Protein AF-A0A930AZA8-F1 (afdb_monomer_lite)

Sequence (58 aa):
MTKNEYLAALNQALANYSPSFKKDILDAFEAHFQEGINEGRSEEEIMNDLGTIDDVIE

Foldseek 3Di:
DALVVQLVVLLVLCVVPDPVVSVVVSVVLVVLQVVCVVVVHDRVVSDVVVDHSVVVND

Radius of gyration: 11.15 Å; chains: 1; bounding box: 24×19×26 Å

Structure (mmCIF, N/CA/C/O backbone):
data_AF-A0A930AZA8-F1
#
_entry.id   AF-A0A930AZA8-F1
#
loop_
_atom_site.group_PDB
_atom_site.id
_atom_site.type_symbol
_atom_site.label_atom_id
_atom_site.label_alt_id
_atom_site.label_comp_id
_atom_site.label_asym_id
_atom_site.label_entity_id
_atom_site.label_seq_id
_atom_site.pdbx_PDB_ins_code
_atom_site.Cartn_x
_atom_site.Cartn_y
_atom_site.Cartn_z
_atom_site.occupancy
_atom_site.B_iso_or_equiv
_atom_site.auth_seq_id
_atom_site.auth_comp_id
_atom_site.auth_asym_id
_atom_site.auth_atom_id
_atom_site.pdbx_PDB_model_num
ATOM 1 N N . MET A 1 1 ? -2.419 -9.917 7.448 1.00 81.44 1 MET A N 1
ATOM 2 C CA . MET A 1 1 ? -1.198 -9.226 6.988 1.00 81.44 1 MET A CA 1
ATOM 3 C C . MET A 1 1 ? -1.218 -7.822 7.556 1.00 81.44 1 MET A C 1
ATOM 5 O O . MET A 1 1 ? -2.299 -7.283 7.741 1.00 81.44 1 MET A O 1
ATOM 9 N N . THR A 1 2 ? -0.057 -7.287 7.898 1.00 92.69 2 THR A N 1
ATOM 10 C CA . THR A 1 2 ? 0.150 -5.890 8.297 1.00 92.69 2 THR A CA 1
ATOM 11 C C . THR A 1 2 ? 0.535 -5.044 7.084 1.00 92.69 2 THR A C 1
ATOM 13 O O . THR A 1 2 ? 0.977 -5.600 6.072 1.00 92.69 2 THR A O 1
ATOM 16 N N . LYS A 1 3 ? 0.472 -3.710 7.198 1.00 93.00 3 LYS A N 1
ATOM 17 C CA . LYS A 1 3 ? 1.008 -2.777 6.181 1.00 93.00 3 LYS A CA 1
ATOM 18 C C . LYS A 1 3 ? 2.412 -3.191 5.726 1.00 93.00 3 LYS A C 1
ATOM 20 O O . LYS A 1 3 ? 2.701 -3.253 4.534 1.00 93.00 3 LYS A O 1
ATOM 25 N N . ASN A 1 4 ? 3.293 -3.488 6.681 1.00 94.31 4 ASN A N 1
ATOM 26 C CA . ASN A 1 4 ? 4.687 -3.824 6.394 1.00 94.31 4 ASN A CA 1
ATOM 27 C C . ASN A 1 4 ? 4.822 -5.143 5.628 1.00 94.31 4 ASN A C 1
ATOM 29 O O . ASN A 1 4 ? 5.649 -5.242 4.725 1.00 94.31 4 ASN A O 1
ATOM 33 N N . GLU A 1 5 ? 4.015 -6.149 5.970 1.00 94.44 5 GLU A N 1
ATOM 34 C CA . GLU A 1 5 ? 3.993 -7.423 5.243 1.00 94.44 5 GLU A CA 1
ATOM 35 C C . GLU A 1 5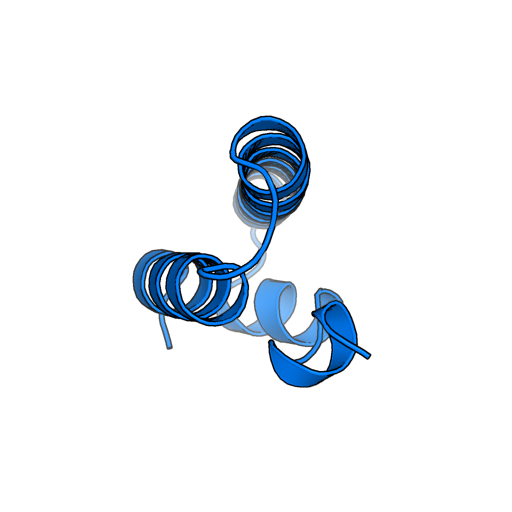 ? 3.472 -7.237 3.814 1.00 94.44 5 GLU A C 1
ATOM 37 O O . GLU A 1 5 ? 4.052 -7.791 2.882 1.00 94.44 5 GLU A O 1
ATOM 42 N N . TYR A 1 6 ? 2.435 -6.414 3.634 1.00 93.88 6 TYR A N 1
ATOM 43 C CA . TYR A 1 6 ? 1.881 -6.090 2.320 1.00 93.88 6 TYR A CA 1
ATOM 44 C C . TYR A 1 6 ? 2.915 -5.387 1.433 1.00 93.88 6 TYR A C 1
ATOM 46 O O . TYR A 1 6 ? 3.198 -5.837 0.324 1.00 93.88 6 TYR A O 1
ATOM 54 N N . LEU A 1 7 ? 3.547 -4.319 1.932 1.00 94.44 7 LEU A N 1
ATOM 55 C CA . LEU A 1 7 ? 4.561 -3.574 1.179 1.00 94.44 7 LEU A CA 1
ATOM 56 C C . LEU A 1 7 ? 5.810 -4.417 0.891 1.00 94.44 7 LEU A C 1
ATOM 58 O O . LEU A 1 7 ? 6.410 -4.287 -0.177 1.00 94.44 7 LEU A O 1
ATOM 62 N N . ALA A 1 8 ? 6.199 -5.311 1.806 1.00 95.12 8 ALA A N 1
ATOM 63 C CA . ALA A 1 8 ? 7.289 -6.250 1.565 1.00 95.12 8 ALA A CA 1
ATOM 64 C C . ALA A 1 8 ? 6.949 -7.235 0.435 1.00 95.12 8 ALA A C 1
ATOM 66 O O . ALA A 1 8 ? 7.782 -7.443 -0.451 1.00 95.12 8 ALA A O 1
ATOM 67 N N . ALA A 1 9 ? 5.733 -7.790 0.434 1.00 93.81 9 ALA A N 1
ATOM 68 C CA . ALA A 1 9 ? 5.252 -8.667 -0.630 1.00 93.81 9 ALA A CA 1
ATOM 69 C C . ALA A 1 9 ? 5.179 -7.930 -1.977 1.00 93.81 9 ALA A C 1
ATOM 71 O O . ALA A 1 9 ? 5.709 -8.428 -2.969 1.00 93.81 9 ALA A O 1
ATOM 72 N N . LEU A 1 10 ? 4.640 -6.706 -1.999 1.00 93.88 10 LEU A N 1
ATOM 73 C CA . LEU A 1 10 ? 4.599 -5.849 -3.189 1.00 93.88 10 LEU A CA 1
ATOM 74 C C . LEU A 1 10 ? 6.003 -5.584 -3.748 1.00 93.88 10 LEU A C 1
ATOM 76 O O . LEU A 1 10 ? 6.264 -5.754 -4.937 1.00 93.88 10 LEU A O 1
ATOM 80 N N . ASN A 1 11 ? 6.952 -5.232 -2.878 1.00 94.69 11 ASN A N 1
ATOM 81 C CA . ASN A 1 11 ? 8.341 -4.988 -3.260 1.00 94.69 11 ASN A CA 1
ATOM 82 C C . ASN A 1 11 ? 9.024 -6.234 -3.861 1.00 94.69 11 ASN A C 1
ATOM 84 O O . ASN A 1 11 ? 9.836 -6.109 -4.787 1.00 94.69 11 ASN A O 1
ATOM 88 N N . GLN A 1 12 ? 8.707 -7.426 -3.341 1.00 94.38 12 GLN A N 1
ATOM 89 C CA . GLN A 1 12 ? 9.179 -8.699 -3.890 1.00 94.38 12 GLN A CA 1
ATOM 90 C C . GLN A 1 12 ? 8.541 -9.009 -5.245 1.00 94.38 12 GLN A C 1
ATOM 92 O O . GLN A 1 12 ? 9.246 -9.423 -6.163 1.00 94.38 12 GLN A O 1
ATOM 97 N N . ALA A 1 13 ? 7.243 -8.768 -5.397 1.00 92.69 13 ALA A N 1
ATOM 98 C CA . ALA A 1 13 ? 6.528 -9.004 -6.646 1.00 92.69 13 ALA A CA 1
ATOM 99 C C . ALA A 1 13 ? 7.034 -8.079 -7.772 1.00 92.69 13 ALA A C 1
ATOM 101 O O . ALA A 1 13 ? 7.236 -8.496 -8.911 1.00 92.69 13 ALA A O 1
ATOM 102 N N . LEU A 1 14 ? 7.401 -6.847 -7.411 1.00 92.75 14 LEU A N 1
ATOM 103 C CA . LEU A 1 14 ? 8.009 -5.867 -8.308 1.00 92.75 14 LEU A CA 1
ATOM 104 C C . LEU A 1 14 ? 9.518 -6.090 -8.547 1.00 92.75 14 LEU A C 1
ATOM 106 O O . LEU A 1 14 ? 10.185 -5.221 -9.113 1.00 92.75 14 LEU A O 1
ATOM 110 N N . ALA A 1 15 ? 10.110 -7.217 -8.123 1.00 92.62 15 ALA A N 1
ATOM 111 C CA . ALA A 1 15 ? 11.556 -7.471 -8.213 1.00 92.62 15 ALA A CA 1
ATOM 112 C C . ALA A 1 15 ? 12.146 -7.286 -9.621 1.00 92.62 15 ALA A C 1
ATOM 114 O O . ALA A 1 15 ? 13.264 -6.785 -9.735 1.00 92.62 15 ALA A O 1
ATOM 115 N N . ASN A 1 16 ? 11.387 -7.636 -10.663 1.00 92.94 16 ASN A N 1
ATOM 116 C CA . ASN A 1 16 ? 11.827 -7.587 -12.061 1.00 92.94 16 ASN A CA 1
ATOM 117 C C . ASN A 1 16 ? 11.580 -6.234 -12.751 1.00 92.94 16 ASN A C 1
ATOM 119 O O . ASN A 1 16 ? 11.971 -6.053 -13.904 1.00 92.94 16 ASN A O 1
ATOM 123 N N . TYR A 1 17 ? 10.941 -5.284 -12.065 1.00 91.62 17 TYR A N 1
ATOM 124 C CA . TYR A 1 17 ? 10.654 -3.959 -12.605 1.00 91.62 17 TYR A CA 1
ATOM 125 C C . TYR A 1 17 ? 11.793 -2.978 -12.327 1.00 91.62 17 TYR A C 1
ATOM 127 O O . TYR A 1 17 ? 12.630 -3.169 -11.441 1.00 91.62 17 TYR A O 1
ATOM 135 N N . SER A 1 18 ? 11.807 -1.885 -13.091 1.00 94.94 18 SER A N 1
ATOM 136 C CA . SER A 1 18 ? 12.798 -0.826 -12.915 1.00 94.94 18 SER A CA 1
ATOM 137 C C . SER A 1 18 ? 12.701 -0.198 -11.514 1.00 94.94 18 SER A C 1
ATOM 139 O O . SER A 1 18 ? 11.591 -0.028 -11.004 1.00 94.94 18 SER A O 1
ATOM 141 N N . PRO A 1 19 ? 13.828 0.210 -10.897 1.00 93.81 19 PRO A N 1
ATOM 142 C CA . PRO A 1 19 ? 13.826 0.795 -9.555 1.00 93.81 19 PRO A CA 1
ATOM 143 C C . PRO A 1 19 ? 12.922 2.023 -9.410 1.00 93.81 19 PRO A C 1
ATOM 145 O O . PRO A 1 19 ? 12.312 2.199 -8.362 1.00 93.81 19 PRO A O 1
ATOM 148 N N . SER A 1 20 ? 12.816 2.850 -10.457 1.00 94.94 20 SER A N 1
ATOM 149 C CA . SER A 1 20 ? 11.919 4.010 -10.488 1.00 94.94 20 SER A CA 1
ATOM 150 C C . SER A 1 20 ? 10.453 3.594 -10.426 1.00 94.94 20 SER A C 1
ATOM 152 O O . SER A 1 20 ? 9.756 4.004 -9.511 1.00 94.94 20 SER A O 1
ATOM 154 N N . PHE A 1 21 ? 10.021 2.700 -11.319 1.00 91.81 21 PHE A N 1
ATOM 155 C CA . PHE A 1 21 ? 8.652 2.177 -11.333 1.00 91.81 21 PHE A CA 1
ATOM 156 C C . PHE A 1 21 ? 8.276 1.540 -9.995 1.00 91.81 21 PHE A C 1
ATOM 158 O O . PHE A 1 21 ? 7.235 1.836 -9.422 1.00 91.81 21 PHE A O 1
ATOM 165 N N . LYS A 1 22 ? 9.167 0.705 -9.456 1.00 94.06 22 LYS A N 1
ATOM 166 C CA . LYS A 1 22 ? 8.977 0.083 -8.148 1.00 94.06 22 LYS A CA 1
ATOM 167 C C . LYS A 1 22 ? 8.779 1.120 -7.044 1.00 94.06 22 LYS A C 1
ATOM 169 O O . LYS A 1 22 ? 7.887 0.958 -6.220 1.00 94.06 22 LYS A O 1
ATOM 174 N N . LYS A 1 23 ? 9.620 2.157 -7.016 1.00 94.62 23 LYS A N 1
ATOM 175 C CA . LYS A 1 23 ? 9.518 3.232 -6.031 1.00 94.62 23 LYS A CA 1
ATOM 176 C C . LYS A 1 23 ? 8.193 3.981 -6.173 1.00 94.62 23 LYS A C 1
ATOM 178 O O . LYS A 1 23 ? 7.533 4.191 -5.168 1.00 94.62 23 LYS A O 1
ATOM 183 N N . ASP A 1 24 ? 7.792 4.319 -7.395 1.00 95.12 24 ASP A N 1
ATOM 184 C CA . ASP A 1 24 ? 6.546 5.048 -7.649 1.00 95.12 24 ASP A CA 1
ATOM 185 C C . ASP A 1 24 ? 5.322 4.262 -7.152 1.00 95.12 24 ASP A C 1
ATOM 187 O O . ASP A 1 24 ? 4.445 4.828 -6.502 1.00 95.12 24 ASP A O 1
ATOM 191 N N . ILE A 1 25 ? 5.292 2.945 -7.386 1.00 93.31 25 ILE A N 1
ATOM 192 C CA . ILE A 1 25 ? 4.225 2.072 -6.882 1.00 93.31 25 ILE A CA 1
ATOM 193 C C . ILE A 1 25 ? 4.269 1.972 -5.351 1.00 93.31 25 ILE A C 1
ATOM 195 O O . ILE A 1 25 ? 3.250 2.172 -4.698 1.00 93.31 25 ILE A O 1
ATOM 199 N N . LEU A 1 26 ? 5.432 1.704 -4.750 1.00 94.94 26 LEU A N 1
ATOM 200 C CA . LEU A 1 26 ? 5.539 1.592 -3.289 1.00 94.94 26 LEU A CA 1
ATOM 201 C C . LEU A 1 26 ? 5.145 2.892 -2.574 1.00 94.94 26 LEU A C 1
ATOM 203 O O . LEU A 1 26 ? 4.439 2.832 -1.569 1.00 94.94 26 LEU A O 1
ATOM 207 N N . ASP A 1 27 ? 5.548 4.046 -3.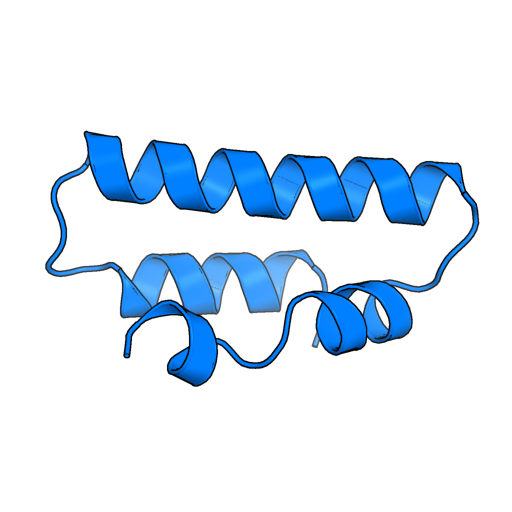109 1.00 96.12 27 ASP A N 1
ATOM 208 C CA . ASP A 1 27 ? 5.193 5.360 -2.568 1.00 96.12 27 ASP A CA 1
ATOM 209 C C . ASP A 1 27 ? 3.676 5.602 -2.641 1.00 96.12 27 ASP A C 1
ATOM 211 O O . ASP A 1 27 ? 3.088 6.113 -1.687 1.00 96.12 27 ASP A O 1
ATOM 215 N N . ALA A 1 28 ? 3.024 5.209 -3.743 1.00 94.12 28 ALA A N 1
ATOM 216 C CA . ALA A 1 28 ? 1.574 5.337 -3.895 1.00 94.12 28 ALA A CA 1
ATOM 217 C C . ALA A 1 28 ? 0.810 4.483 -2.869 1.00 94.12 28 ALA A C 1
ATOM 219 O O . ALA A 1 28 ? -0.126 4.963 -2.227 1.00 94.12 28 ALA A O 1
ATOM 220 N N . PHE A 1 29 ? 1.244 3.238 -2.663 1.00 94.62 29 PHE A N 1
ATOM 221 C CA . PHE A 1 29 ? 0.635 2.345 -1.677 1.00 94.62 29 PHE A CA 1
ATOM 222 C C . PHE A 1 29 ? 0.875 2.843 -0.251 1.00 94.62 29 PHE A C 1
ATOM 224 O O . PHE A 1 29 ? -0.043 2.854 0.568 1.00 94.62 29 PHE A O 1
ATOM 231 N N . GLU A 1 30 ? 2.088 3.306 0.055 1.00 95.56 30 GLU A N 1
ATOM 232 C CA . GLU A 1 30 ? 2.400 3.898 1.354 1.00 95.56 30 GLU A CA 1
ATOM 233 C C . GLU A 1 30 ? 1.546 5.140 1.647 1.00 95.56 30 GLU A C 1
ATOM 235 O O . GLU A 1 30 ? 1.048 5.273 2.770 1.00 95.56 30 GLU A O 1
ATOM 240 N N . ALA A 1 31 ? 1.326 6.002 0.651 1.00 96.00 31 ALA A N 1
ATOM 241 C CA . ALA A 1 31 ? 0.442 7.154 0.780 1.00 96.00 31 ALA A CA 1
ATOM 242 C C . ALA A 1 31 ? -0.996 6.728 1.120 1.00 96.00 31 ALA A C 1
ATOM 244 O O . ALA A 1 31 ? -1.552 7.239 2.089 1.00 96.00 31 ALA A O 1
ATOM 245 N N . HIS A 1 32 ? -1.554 5.732 0.426 1.00 95.25 32 HIS A N 1
ATOM 246 C CA . HIS A 1 32 ? -2.899 5.223 0.724 1.00 95.25 32 HIS A CA 1
ATOM 247 C C . HIS A 1 32 ? -3.029 4.617 2.121 1.00 95.25 32 HIS A C 1
ATOM 249 O O . HIS A 1 32 ? -4.010 4.877 2.820 1.00 95.25 32 HIS A O 1
ATOM 255 N N . PHE A 1 33 ? -2.025 3.865 2.578 1.00 96.19 33 PHE A N 1
ATOM 256 C CA . PHE A 1 33 ? -1.989 3.418 3.970 1.00 96.19 33 PHE A CA 1
ATOM 257 C C . PHE A 1 33 ? -1.988 4.590 4.945 1.00 96.19 33 PHE A C 1
ATOM 259 O O . PHE A 1 33 ? -2.723 4.569 5.929 1.00 96.19 33 PHE A O 1
ATOM 266 N N . GLN A 1 34 ? -1.180 5.616 4.684 1.00 96.50 34 GLN A N 1
ATOM 267 C CA . GLN A 1 34 ? -1.109 6.778 5.560 1.00 96.50 34 GLN A CA 1
ATOM 2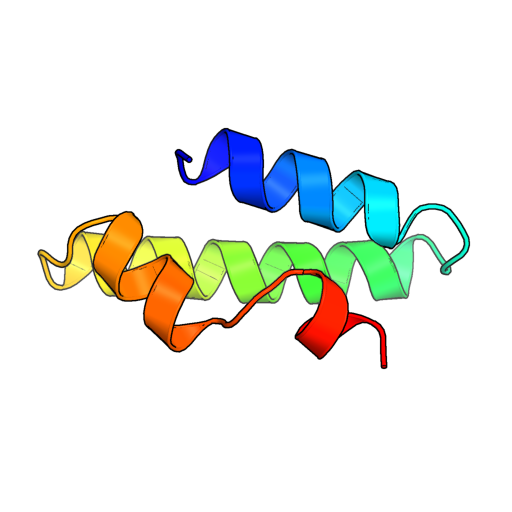68 C C . GLN A 1 34 ? -2.433 7.551 5.603 1.00 96.50 34 GLN A C 1
ATOM 270 O O . GLN A 1 34 ? -2.854 7.964 6.684 1.00 96.50 34 GLN A O 1
ATOM 275 N N . GLU A 1 35 ? -3.089 7.732 4.457 1.00 96.88 35 GLU A N 1
ATOM 276 C CA . GLU A 1 35 ? -4.405 8.366 4.350 1.00 96.88 35 GLU A CA 1
ATOM 277 C C . GLU A 1 35 ? -5.460 7.573 5.124 1.00 96.88 35 GLU A C 1
ATOM 279 O O . GLU A 1 35 ? -6.085 8.124 6.029 1.00 96.88 35 GLU A O 1
ATOM 284 N N . GLY A 1 36 ? -5.585 6.268 4.876 1.00 97.00 36 GLY A N 1
ATOM 285 C CA . GLY A 1 36 ? -6.582 5.443 5.557 1.00 97.00 36 GLY A CA 1
ATOM 286 C C . GLY A 1 36 ? -6.370 5.363 7.072 1.00 97.00 36 GLY A C 1
ATOM 287 O O . GLY A 1 36 ? -7.331 5.449 7.835 1.00 97.00 36 GLY A O 1
ATOM 288 N N . ILE A 1 37 ? -5.118 5.281 7.534 1.00 95.69 37 ILE A N 1
ATOM 289 C CA . ILE A 1 37 ? -4.803 5.312 8.972 1.00 95.69 37 ILE A CA 1
ATOM 290 C C . ILE A 1 37 ? -5.207 6.661 9.584 1.00 95.69 37 ILE A C 1
ATOM 292 O O . ILE A 1 37 ? -5.772 6.695 10.678 1.00 95.69 37 ILE A O 1
ATOM 296 N N 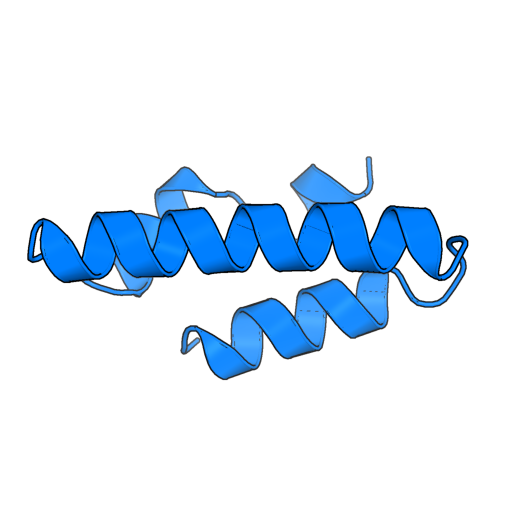. ASN A 1 38 ? -4.960 7.774 8.884 1.00 97.00 38 ASN A N 1
ATOM 297 C CA . ASN A 1 38 ? -5.373 9.107 9.336 1.00 97.00 38 ASN A CA 1
ATOM 298 C C . ASN A 1 38 ? -6.903 9.261 9.383 1.00 97.00 38 ASN A C 1
ATOM 300 O O . ASN A 1 38 ? -7.418 10.004 10.218 1.00 97.00 38 ASN A O 1
ATOM 304 N N . GLU A 1 39 ? -7.625 8.546 8.521 1.00 97.00 39 GLU A N 1
ATOM 305 C CA . GLU A 1 39 ? -9.091 8.462 8.513 1.00 97.00 39 GLU A CA 1
ATOM 306 C C . GLU A 1 39 ? -9.654 7.514 9.589 1.00 97.00 39 GLU A C 1
ATOM 308 O O . GLU A 1 39 ? -10.870 7.433 9.767 1.00 97.00 39 GLU A O 1
ATOM 313 N N . GLY A 1 40 ? -8.794 6.819 10.341 1.00 97.31 40 GLY A N 1
ATOM 314 C CA . GLY A 1 40 ? -9.195 5.873 11.385 1.00 97.31 40 GLY A CA 1
ATOM 315 C C . GLY A 1 40 ? -9.585 4.490 10.861 1.00 97.31 40 GLY A C 1
ATOM 316 O O . GLY A 1 40 ? -10.211 3.723 11.593 1.00 97.31 40 GLY A O 1
ATOM 317 N N . ARG A 1 41 ? -9.222 4.169 9.615 1.00 97.44 41 ARG A N 1
ATOM 318 C CA . ARG A 1 41 ? -9.432 2.855 9.001 1.00 97.44 41 ARG A CA 1
ATOM 319 C C . ARG A 1 41 ? -8.385 1.858 9.489 1.00 97.44 41 ARG A C 1
ATOM 321 O O . ARG A 1 41 ? -7.242 2.214 9.785 1.00 97.44 41 ARG A O 1
ATOM 328 N N . SER A 1 42 ? -8.768 0.591 9.538 1.00 95.81 42 SER A N 1
ATOM 329 C CA . SER A 1 42 ? -7.859 -0.508 9.866 1.00 95.81 42 SER A CA 1
ATOM 330 C C . SER A 1 42 ? -6.971 -0.853 8.670 1.00 95.81 42 SER A C 1
ATOM 332 O O . SER A 1 42 ? -7.398 -0.727 7.525 1.00 95.81 42 SER A O 1
ATOM 334 N N . GLU A 1 43 ? -5.766 -1.378 8.913 1.00 94.62 43 GLU A N 1
ATOM 335 C CA . GLU A 1 43 ? -4.880 -1.825 7.824 1.00 94.62 43 GLU A CA 1
ATOM 336 C C . GLU A 1 43 ? -5.577 -2.832 6.894 1.00 94.62 43 GLU A C 1
ATOM 338 O O . GLU A 1 43 ? -5.425 -2.743 5.682 1.00 94.62 43 GLU A O 1
ATOM 343 N N . GLU A 1 44 ? -6.389 -3.741 7.447 1.00 94.25 44 GLU A N 1
ATOM 344 C CA . GLU A 1 44 ? -7.196 -4.713 6.691 1.00 94.25 44 GLU A CA 1
ATOM 345 C C . GLU A 1 44 ? -8.184 -4.050 5.725 1.00 94.25 44 GLU A C 1
ATOM 347 O O . GLU A 1 44 ? -8.291 -4.465 4.575 1.00 94.25 44 GLU A O 1
ATOM 352 N N . GLU A 1 45 ? -8.870 -2.990 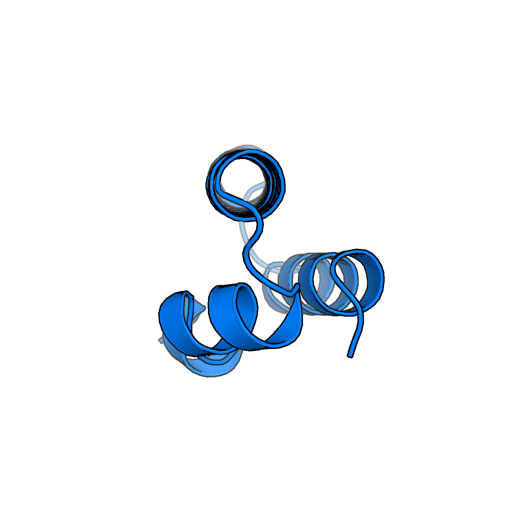6.159 1.00 95.44 45 GLU A N 1
ATOM 353 C CA . GLU A 1 45 ? -9.805 -2.249 5.308 1.00 95.44 45 GLU A CA 1
ATOM 354 C C . GLU A 1 45 ? -9.074 -1.555 4.161 1.00 95.44 45 GLU A C 1
ATOM 356 O O . GLU A 1 45 ? -9.574 -1.523 3.042 1.00 95.44 45 GLU A O 1
ATOM 361 N N . ILE A 1 46 ? -7.881 -1.025 4.429 1.00 95.56 46 ILE A N 1
ATOM 362 C CA . ILE A 1 46 ? -7.067 -0.352 3.416 1.00 95.56 46 ILE A CA 1
ATOM 363 C C . ILE A 1 46 ? -6.508 -1.367 2.411 1.00 95.56 46 ILE A C 1
ATOM 365 O O . ILE A 1 46 ? -6.519 -1.114 1.212 1.00 95.56 46 ILE A O 1
ATOM 369 N N . MET A 1 47 ? -6.060 -2.538 2.874 1.00 92.94 47 MET A N 1
ATOM 370 C CA . MET A 1 47 ? -5.594 -3.615 1.993 1.00 92.94 47 MET A CA 1
ATOM 371 C C . MET A 1 47 ? -6.712 -4.173 1.113 1.00 92.94 47 MET A C 1
ATOM 373 O O . MET A 1 47 ? -6.4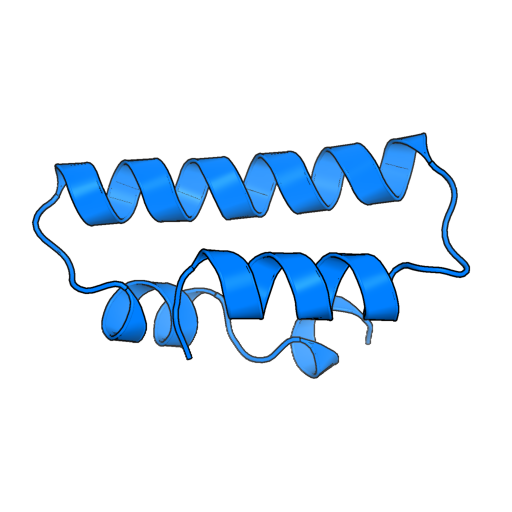64 -4.478 -0.048 1.00 92.94 47 MET A O 1
ATOM 377 N N . ASN A 1 48 ? -7.938 -4.273 1.633 1.00 91.81 48 ASN A N 1
ATOM 378 C CA . ASN A 1 48 ? -9.092 -4.678 0.829 1.00 91.81 48 ASN A CA 1
ATOM 379 C C . ASN A 1 48 ? -9.408 -3.666 -0.283 1.00 91.81 48 ASN A C 1
ATOM 381 O O . ASN A 1 48 ? -9.769 -4.083 -1.380 1.00 91.81 48 ASN A O 1
ATOM 385 N N . ASP A 1 49 ? -9.238 -2.365 -0.028 1.00 92.62 49 ASP A N 1
ATOM 386 C CA . ASP A 1 49 ? -9.403 -1.325 -1.054 1.00 92.62 49 ASP A CA 1
ATOM 387 C C . ASP A 1 49 ? -8.276 -1.338 -2.094 1.00 92.62 49 ASP A C 1
ATOM 389 O O . ASP A 1 49 ? -8.525 -1.118 -3.277 1.00 92.62 49 ASP A O 1
ATOM 393 N N . LEU A 1 50 ? -7.038 -1.584 -1.653 1.00 90.56 50 LEU A N 1
ATOM 394 C CA . LEU A 1 50 ? -5.859 -1.654 -2.521 1.00 90.56 50 LEU A CA 1
ATOM 395 C C . LEU A 1 50 ? -5.843 -2.906 -3.412 1.00 90.56 50 LEU A C 1
ATOM 397 O O . LEU A 1 50 ? -5.165 -2.904 -4.437 1.00 90.56 50 LEU A O 1
ATOM 401 N N . GLY A 1 51 ? -6.579 -3.956 -3.038 1.00 89.06 51 GLY A N 1
ATOM 402 C CA . GLY A 1 51 ? -6.609 -5.230 -3.754 1.00 89.06 51 GLY A CA 1
ATOM 403 C C . GLY A 1 51 ? -5.448 -6.158 -3.389 1.00 89.06 51 GLY A C 1
ATOM 404 O O . GLY A 1 51 ? -4.662 -5.899 -2.467 1.00 89.06 51 GLY A O 1
ATOM 405 N N . THR A 1 52 ? -5.347 -7.291 -4.084 1.00 85.88 52 THR A N 1
ATOM 406 C CA . THR A 1 52 ? -4.254 -8.242 -3.853 1.00 85.88 52 THR A CA 1
ATOM 407 C C . THR A 1 52 ? -2.997 -7.815 -4.596 1.00 85.88 52 THR A C 1
ATOM 409 O O . THR A 1 52 ? -3.054 -7.058 -5.556 1.00 85.88 52 THR A O 1
ATOM 412 N N . ILE A 1 53 ? -1.837 -8.314 -4.165 1.00 84.62 53 ILE A N 1
ATOM 413 C CA . ILE A 1 53 ? -0.576 -8.018 -4.852 1.00 84.62 53 ILE A CA 1
ATOM 414 C C . ILE A 1 53 ? -0.629 -8.459 -6.317 1.00 84.62 53 ILE A C 1
ATOM 416 O O . ILE A 1 53 ? -0.108 -7.736 -7.154 1.00 84.62 53 ILE A O 1
ATOM 420 N N . ASP A 1 54 ? -1.280 -9.586 -6.623 1.00 80.81 54 ASP A N 1
ATOM 421 C CA . ASP A 1 54 ? -1.463 -10.086 -7.989 1.00 80.81 54 ASP A CA 1
ATOM 422 C C . ASP A 1 54 ? -2.249 -9.100 -8.877 1.00 80.81 54 ASP A C 1
ATOM 424 O O . ASP A 1 54 ? -1.828 -8.859 -10.007 1.00 80.81 54 ASP A O 1
ATOM 428 N N . ASP A 1 55 ? -3.287 -8.434 -8.347 1.00 79.69 55 ASP A N 1
ATOM 429 C CA . ASP A 1 55 ? -4.060 -7.409 -9.081 1.00 79.69 55 ASP A CA 1
ATOM 430 C C . ASP A 1 55 ? -3.198 -6.207 -9.515 1.00 79.69 55 ASP A C 1
ATOM 432 O O . ASP A 1 55 ? -3.537 -5.492 -10.456 1.00 79.69 55 ASP A O 1
ATOM 436 N N . VAL A 1 56 ? -2.085 -5.955 -8.819 1.00 71.88 56 VAL A N 1
ATOM 437 C CA . VAL A 1 56 ? -1.191 -4.814 -9.079 1.00 71.88 56 VAL A CA 1
ATOM 438 C C . VAL A 1 56 ? -0.176 -5.119 -10.186 1.00 71.88 56 VAL A C 1
ATOM 440 O O . VAL A 1 56 ? 0.394 -4.193 -10.767 1.00 71.88 56 VAL A O 1
ATOM 443 N N . ILE A 1 57 ? 0.095 -6.400 -10.452 1.00 74.25 57 ILE A N 1
ATOM 444 C CA . ILE A 1 57 ? 1.135 -6.855 -11.391 1.00 74.25 57 ILE A CA 1
ATOM 445 C C . ILE A 1 57 ? 0.583 -7.401 -12.716 1.00 74.25 57 ILE A C 1
ATOM 447 O O . ILE A 1 57 ? 1.387 -7.606 -13.631 1.00 74.25 57 ILE A O 1
ATOM 451 N N . GLU A 1 58 ? -0.728 -7.650 -12.820 1.00 66.00 58 GLU A N 1
ATOM 452 C CA . GLU A 1 58 ? -1.419 -7.958 -14.091 1.00 66.00 58 GLU A CA 1
ATOM 453 C C . GLU A 1 58 ? -1.450 -6.764 -15.062 1.00 66.00 58 GLU A C 1
ATOM 455 O O . GLU A 1 58 ? -1.244 -7.008 -16.277 1.00 66.00 58 GLU A O 1
#

pLDDT: mean 92.15, std 6.32, range [66.0, 97.44]

Secondary structure (DSSP, 8-state):
--HHHHHHHHHHHGGGS-HHHHHHHHHHHHHHHHHHHHTT--HHHHHHHH--HHHHH-